Protein AF-A0A4Q3H5A3-F1 (afdb_monomer_lite)

Radius of gyration: 23.63 Å; chains: 1; bounding box: 50×43×55 Å

Foldseek 3Di:
DPVVVVVVVCVVLPNDDPDPQDPPPDPVSVVVVVSVVVVVQADPVRDGDDPVNQCVDPVSVVVVVVVVVVVLPDQDFDWDQDPVRDTHGDCPDPVVVVRD

pLDDT: mean 74.2, std 16.68, range [43.88, 96.81]

Sequence (100 aa):
MAWEWVGSALTYLGFGSGESGKLSGAPEDEATATAVRYAGSADSAGQTVNQRSSLGLPTAWACVTLKSEVVGSMGMGVHEKANDGGRIDRTDHWLYDLVH

Structure (mmCIF, N/CA/C/O backbone):
data_AF-A0A4Q3H5A3-F1
#
_entry.id   AF-A0A4Q3H5A3-F1
#
loop_
_atom_site.group_PDB
_atom_site.id
_atom_site.type_symbol
_atom_site.label_atom_id
_atom_site.label_alt_id
_atom_site.label_comp_id
_atom_site.label_asym_id
_atom_site.label_entity_id
_atom_site.label_seq_id
_atom_site.pdbx_PDB_ins_code
_atom_site.Cartn_x
_atom_site.Cartn_y
_atom_site.Cartn_z
_atom_site.occupancy
_atom_site.B_iso_or_equiv
_atom_site.auth_seq_id
_atom_site.auth_comp_id
_atom_site.auth_asym_id
_atom_site.auth_atom_id
_atom_site.pdbx_PDB_model_num
ATOM 1 N N . MET A 1 1 ? 32.196 36.357 -32.293 1.00 48.50 1 MET A N 1
ATOM 2 C CA . MET A 1 1 ? 30.886 36.913 -31.885 1.00 48.50 1 MET A CA 1
ATOM 3 C C . MET A 1 1 ? 29.764 35.863 -31.788 1.00 48.50 1 MET A C 1
ATOM 5 O O . MET A 1 1 ? 28.634 36.241 -31.542 1.00 48.50 1 MET A O 1
ATOM 9 N N . ALA A 1 2 ? 30.042 34.555 -31.940 1.00 50.34 2 ALA A N 1
ATOM 10 C CA . ALA A 1 2 ? 29.027 33.490 -31.826 1.00 50.34 2 ALA A CA 1
ATOM 11 C C . ALA A 1 2 ? 29.030 32.757 -30.464 1.00 50.34 2 ALA A C 1
ATOM 13 O O . ALA A 1 2 ? 28.132 31.972 -30.186 1.00 50.34 2 ALA A O 1
ATOM 14 N N . TRP A 1 3 ? 30.040 32.990 -29.615 1.00 47.53 3 TRP A N 1
ATOM 15 C CA . TRP A 1 3 ? 30.215 32.264 -28.345 1.00 47.53 3 TRP A CA 1
ATOM 16 C C . TRP A 1 3 ? 29.394 32.833 -27.181 1.00 47.53 3 TRP A C 1
ATOM 18 O O . TRP A 1 3 ? 29.043 32.089 -26.270 1.00 47.53 3 TRP A O 1
ATOM 28 N N . GLU A 1 4 ? 29.010 34.110 -27.236 1.00 51.69 4 GLU A N 1
ATOM 29 C CA . GLU A 1 4 ? 28.177 34.738 -26.196 1.00 51.69 4 GLU A CA 1
ATOM 30 C C . GLU A 1 4 ? 26.729 34.219 -26.223 1.00 51.69 4 GLU A C 1
ATOM 32 O O . GLU A 1 4 ? 26.114 34.027 -25.176 1.00 51.69 4 GLU A O 1
ATOM 37 N N . TRP A 1 5 ? 26.202 33.901 -27.411 1.00 52.12 5 TRP A N 1
ATOM 38 C CA . TRP A 1 5 ? 24.845 33.364 -27.567 1.00 52.12 5 TRP A CA 1
ATOM 39 C C . TRP A 1 5 ? 24.706 31.923 -27.068 1.00 52.12 5 TRP A C 1
ATOM 41 O O . TRP A 1 5 ? 23.692 31.579 -26.466 1.00 52.12 5 TRP A O 1
ATOM 51 N N . VAL A 1 6 ? 25.734 31.091 -27.260 1.00 57.88 6 VAL A N 1
ATOM 52 C CA . VAL A 1 6 ? 25.742 29.707 -26.758 1.00 57.88 6 VAL A CA 1
ATOM 53 C C . VAL A 1 6 ? 25.818 29.686 -25.227 1.00 57.88 6 VAL A C 1
ATOM 55 O O . VAL A 1 6 ? 25.075 28.940 -24.594 1.00 57.88 6 VAL A O 1
ATOM 58 N N . GLY A 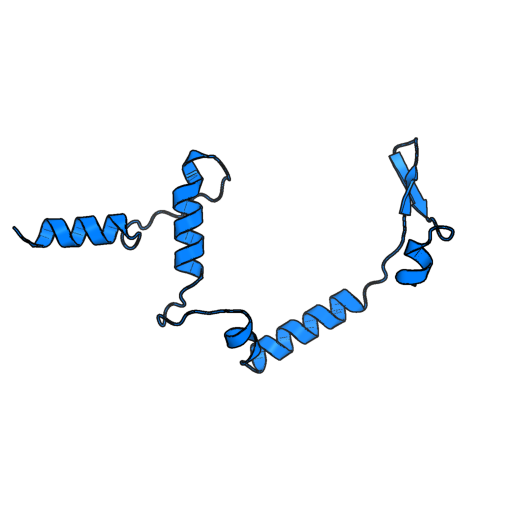1 7 ? 26.637 30.554 -24.618 1.00 49.88 7 GLY A N 1
ATOM 59 C CA . GLY A 1 7 ? 26.728 30.682 -23.156 1.00 49.88 7 GLY A CA 1
ATOM 60 C C . GLY A 1 7 ? 25.448 31.218 -22.500 1.00 49.88 7 GLY A C 1
ATOM 61 O O . GLY A 1 7 ? 25.045 30.739 -21.438 1.00 49.88 7 GLY A O 1
ATOM 62 N N . SER A 1 8 ? 24.760 32.155 -23.162 1.00 53.62 8 SER A N 1
ATOM 63 C CA . SER A 1 8 ? 23.482 32.706 -22.688 1.00 53.62 8 SER A CA 1
ATOM 64 C C . SER A 1 8 ? 22.336 31.689 -22.799 1.00 53.62 8 SER A C 1
ATOM 66 O O . SER A 1 8 ? 21.546 31.537 -21.869 1.00 53.62 8 SER A O 1
ATOM 68 N N . ALA A 1 9 ? 22.297 30.899 -23.879 1.00 51.03 9 ALA A N 1
ATOM 69 C CA . ALA A 1 9 ? 21.307 29.835 -24.056 1.00 51.03 9 ALA A CA 1
ATOM 70 C C . ALA A 1 9 ? 21.494 28.669 -23.067 1.00 51.03 9 ALA A C 1
ATOM 72 O O . ALA A 1 9 ? 20.513 28.144 -22.549 1.00 51.03 9 ALA A O 1
ATOM 73 N N . LEU A 1 10 ? 22.738 28.291 -22.754 1.00 54.59 10 LEU A N 1
ATOM 74 C CA . LEU A 1 10 ? 23.045 27.273 -21.737 1.00 54.59 10 LEU A CA 1
ATOM 75 C C . LEU A 1 10 ? 22.664 27.724 -20.319 1.00 54.59 10 LEU A C 1
ATOM 77 O O . LEU A 1 10 ? 22.180 26.917 -19.527 1.00 54.59 10 LEU A O 1
ATOM 81 N N . THR A 1 11 ? 22.826 29.014 -20.013 1.00 54.19 11 THR A N 1
ATOM 82 C CA . THR A 1 11 ? 22.388 29.598 -18.734 1.00 54.19 11 THR A CA 1
ATOM 83 C C . THR A 1 11 ? 20.860 29.674 -18.651 1.00 54.19 11 THR A C 1
ATOM 85 O O . THR A 1 11 ? 20.285 29.323 -17.626 1.00 54.19 11 THR A O 1
ATOM 88 N N . TYR A 1 12 ? 20.190 30.048 -19.747 1.00 48.06 12 TYR A N 1
ATOM 89 C CA . TYR A 1 12 ? 18.725 30.092 -19.837 1.00 48.06 12 TYR A CA 1
ATOM 90 C C . TYR A 1 12 ? 18.076 28.697 -19.772 1.00 48.06 12 TYR A C 1
ATOM 92 O O . TYR A 1 12 ? 16.983 28.546 -19.238 1.00 48.06 12 TYR A O 1
ATOM 100 N N . LEU A 1 13 ? 18.771 27.663 -20.260 1.00 52.53 13 LEU A N 1
ATOM 101 C CA . LEU A 1 13 ? 18.366 26.256 -20.162 1.00 52.53 13 LEU A CA 1
ATOM 102 C C . LEU A 1 13 ? 18.817 25.572 -18.856 1.00 52.53 13 LEU A C 1
ATOM 104 O O . LEU A 1 13 ? 18.701 24.355 -18.734 1.00 52.53 13 LEU A O 1
ATOM 108 N N . GLY A 1 14 ? 19.304 26.334 -17.868 1.00 50.03 14 GLY A N 1
ATOM 109 C CA . GLY A 1 14 ? 19.524 25.843 -16.503 1.00 50.03 14 GLY A CA 1
ATOM 110 C C . GLY A 1 14 ? 20.775 24.984 -16.291 1.00 50.03 14 GLY A C 1
ATOM 111 O O . GLY A 1 14 ? 20.895 24.342 -15.254 1.00 50.03 14 GLY A O 1
ATOM 112 N N . PHE A 1 15 ? 21.729 24.977 -17.224 1.00 51.78 15 PHE A N 1
ATOM 1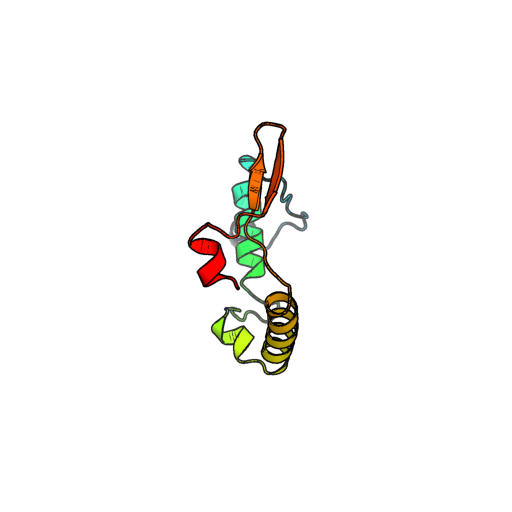13 C CA . PHE A 1 15 ? 22.959 24.173 -17.129 1.00 51.78 15 PHE A CA 1
ATOM 114 C C . PHE A 1 15 ? 24.150 24.915 -16.483 1.00 51.78 15 PHE A C 1
ATOM 116 O O . PHE A 1 15 ? 25.266 24.397 -16.495 1.00 51.78 15 PHE A O 1
ATOM 123 N N . GLY A 1 16 ? 23.949 26.130 -15.949 1.00 44.94 16 GLY A N 1
ATOM 124 C CA . GLY A 1 16 ? 25.046 27.073 -15.676 1.00 44.94 16 GLY A CA 1
ATOM 125 C C . GLY A 1 16 ? 25.162 27.723 -14.290 1.00 44.94 16 GLY A C 1
ATOM 126 O O . GLY A 1 16 ? 26.139 28.438 -14.092 1.00 44.94 16 GLY A O 1
ATOM 127 N N . SER A 1 17 ? 24.265 27.517 -13.319 1.00 43.88 17 SER A N 1
ATOM 128 C CA . SER A 1 17 ? 24.457 28.086 -11.971 1.00 43.88 17 SER A CA 1
ATOM 129 C C . SER A 1 17 ? 24.674 26.988 -10.933 1.00 43.88 17 SER A C 1
ATOM 131 O O . SER A 1 17 ? 23.790 26.194 -10.629 1.00 43.88 17 SER A O 1
ATOM 133 N N . GLY A 1 18 ? 25.881 26.949 -10.361 1.00 47.34 18 GLY A N 1
ATOM 134 C CA . GLY A 1 18 ? 26.236 26.127 -9.198 1.00 47.34 18 GLY A CA 1
ATOM 135 C C . GLY A 1 18 ? 25.583 26.616 -7.901 1.00 47.34 18 GLY A C 1
ATOM 136 O O . GLY A 1 18 ? 26.224 26.624 -6.853 1.00 47.34 18 GLY A O 1
ATOM 137 N N . GLU A 1 19 ? 24.336 27.072 -7.972 1.00 54.44 19 GLU A N 1
ATOM 138 C CA . GLU A 1 19 ? 23.590 27.605 -6.845 1.00 54.44 19 GLU A CA 1
ATOM 139 C C . GLU A 1 19 ? 22.626 26.527 -6.348 1.00 54.44 19 GLU A C 1
ATOM 141 O O . GLU A 1 19 ? 21.755 26.055 -7.078 1.00 54.44 19 GLU A O 1
ATOM 146 N N . SER A 1 20 ? 22.814 26.091 -5.101 1.00 54.62 20 SER A N 1
ATOM 147 C CA . SER A 1 20 ? 21.910 25.174 -4.405 1.00 54.62 20 SER A CA 1
ATOM 148 C C . SER A 1 20 ? 20.506 25.783 -4.383 1.00 54.62 20 SER A C 1
ATOM 150 O O . SER A 1 20 ? 20.229 26.684 -3.590 1.00 54.62 20 SER A O 1
ATOM 152 N N . GLY A 1 21 ? 19.644 25.320 -5.291 1.00 56.22 21 GLY A N 1
ATOM 153 C CA . GLY A 1 21 ? 18.303 25.854 -5.484 1.00 56.22 21 GLY A CA 1
ATOM 154 C C . GLY A 1 21 ? 17.509 25.821 -4.185 1.00 56.22 21 GLY A C 1
ATOM 155 O O . GLY A 1 21 ? 17.289 24.754 -3.607 1.00 56.22 21 GLY A O 1
ATOM 156 N N . LYS A 1 22 ? 17.104 26.995 -3.697 1.00 57.47 22 LYS A N 1
ATOM 157 C CA . LYS A 1 22 ? 16.293 27.098 -2.487 1.00 57.47 22 LYS A CA 1
ATOM 158 C C . LYS A 1 22 ? 14.916 26.506 -2.765 1.00 57.47 22 LYS A C 1
ATOM 160 O O . LYS A 1 22 ? 14.183 26.960 -3.631 1.00 57.47 22 LYS A O 1
ATOM 165 N N . LEU A 1 23 ? 14.572 25.468 -2.008 1.00 58.47 23 LEU A N 1
ATOM 166 C CA . LEU A 1 23 ? 13.264 24.806 -2.038 1.00 58.47 23 LEU A CA 1
ATOM 167 C C . LEU A 1 23 ? 12.322 25.424 -0.993 1.00 58.47 23 LEU A C 1
ATOM 169 O O . LEU A 1 23 ? 11.557 24.714 -0.346 1.00 58.47 23 LEU A O 1
ATOM 173 N N . SER A 1 24 ? 12.416 26.741 -0.777 1.00 61.62 24 SER A N 1
ATOM 174 C CA . SER A 1 24 ? 11.718 27.415 0.324 1.00 61.62 24 SER A CA 1
ATOM 175 C C . SER A 1 24 ? 10.216 27.582 0.077 1.00 61.62 24 SER A C 1
ATOM 177 O O . SER A 1 24 ? 9.491 27.939 1.002 1.00 61.62 24 SER A O 1
ATOM 179 N N . GLY A 1 25 ? 9.741 27.330 -1.148 1.00 59.31 25 GLY A N 1
ATOM 180 C CA . GLY A 1 25 ? 8.326 27.450 -1.502 1.00 59.31 25 GLY A CA 1
ATOM 181 C C . GLY A 1 25 ? 7.822 28.894 -1.572 1.00 59.31 25 GLY A C 1
ATOM 182 O O . GLY A 1 25 ? 6.612 29.106 -1.566 1.00 59.31 25 GLY A O 1
ATOM 183 N N . ALA A 1 26 ? 8.726 29.875 -1.621 1.00 74.50 26 ALA A N 1
ATOM 184 C CA . ALA A 1 26 ? 8.374 31.254 -1.924 1.00 74.50 26 ALA A CA 1
ATOM 185 C C . ALA A 1 26 ? 8.029 31.381 -3.426 1.00 74.50 26 ALA A C 1
ATOM 187 O O . ALA A 1 26 ? 8.601 30.645 -4.236 1.00 74.50 26 ALA A O 1
ATOM 188 N N . PRO A 1 27 ? 7.090 32.260 -3.822 1.00 66.50 27 PRO A N 1
ATOM 189 C CA . PRO A 1 27 ? 6.624 32.363 -5.211 1.00 66.50 27 PRO A CA 1
ATOM 190 C C . PRO A 1 27 ? 7.742 32.728 -6.206 1.00 66.50 27 PRO A C 1
ATOM 192 O O . PRO A 1 27 ? 7.680 32.370 -7.379 1.00 66.50 27 PRO A O 1
ATOM 195 N N . GLU A 1 28 ? 8.800 33.395 -5.751 1.00 68.75 28 GLU A N 1
ATOM 196 C CA . GLU A 1 28 ? 9.999 33.697 -6.535 1.00 68.75 28 GLU A CA 1
ATOM 197 C C . GLU A 1 28 ? 10.901 32.475 -6.809 1.00 68.75 28 GLU A C 1
ATOM 199 O O . GLU A 1 28 ? 11.686 32.493 -7.757 1.00 68.75 28 GLU A O 1
ATOM 204 N N . ASP A 1 29 ? 10.758 31.392 -6.036 1.00 62.47 29 ASP A N 1
ATOM 205 C CA . ASP A 1 29 ? 11.568 30.170 -6.146 1.00 62.47 29 ASP A CA 1
ATOM 206 C C . ASP A 1 29 ? 10.944 29.119 -7.091 1.00 62.47 29 ASP A C 1
ATOM 208 O O . ASP A 1 29 ? 11.524 28.051 -7.315 1.00 62.47 29 ASP A O 1
ATOM 212 N N . GLU A 1 30 ? 9.772 29.390 -7.680 1.00 62.25 30 GLU A N 1
ATOM 213 C CA . GLU A 1 30 ? 9.045 28.433 -8.531 1.00 62.25 30 GLU A CA 1
ATOM 214 C C . GLU A 1 30 ? 9.834 28.023 -9.787 1.00 62.25 30 GLU A C 1
ATOM 216 O O . GLU A 1 30 ? 9.820 26.852 -10.188 1.00 62.25 30 GLU A O 1
ATOM 221 N N . ALA A 1 31 ? 10.573 28.961 -10.389 1.00 64.06 31 ALA A N 1
ATOM 222 C CA . ALA A 1 31 ? 11.411 28.698 -11.560 1.00 64.06 31 ALA A CA 1
ATOM 223 C C . ALA A 1 31 ? 12.581 27.760 -11.218 1.00 64.06 31 ALA A C 1
ATOM 225 O O . ALA A 1 31 ? 12.854 26.800 -11.943 1.00 64.06 31 ALA A O 1
ATOM 226 N N . THR A 1 32 ? 13.215 27.979 -10.066 1.00 62.19 32 THR A N 1
ATOM 227 C CA . THR A 1 32 ? 14.315 27.151 -9.557 1.00 62.19 32 THR A CA 1
ATOM 228 C C . THR A 1 32 ? 13.816 25.768 -9.136 1.00 62.19 32 THR A C 1
ATOM 230 O O . THR A 1 32 ? 14.446 24.760 -9.451 1.00 62.19 32 THR A O 1
ATOM 233 N N . ALA A 1 33 ? 12.639 25.677 -8.511 1.00 62.56 33 ALA A N 1
ATOM 234 C CA . ALA A 1 33 ? 12.000 24.404 -8.179 1.00 62.56 33 ALA A CA 1
ATOM 235 C C . ALA A 1 33 ? 11.647 23.587 -9.435 1.00 62.56 33 ALA A C 1
ATOM 237 O O . ALA A 1 33 ? 11.822 22.366 -9.458 1.00 62.56 33 ALA A O 1
ATOM 238 N N . THR A 1 34 ? 11.188 24.252 -10.497 1.00 62.66 34 THR A N 1
ATOM 239 C CA . THR A 1 34 ? 10.887 23.614 -11.787 1.00 62.66 34 THR A CA 1
ATOM 240 C C . THR A 1 34 ? 12.161 23.119 -12.472 1.00 62.66 34 THR A C 1
ATOM 242 O O . THR A 1 34 ? 12.194 21.986 -12.952 1.00 62.66 34 THR A O 1
ATOM 245 N N . ALA A 1 35 ? 13.237 23.910 -12.439 1.00 61.72 35 ALA A N 1
ATOM 246 C CA . ALA A 1 35 ? 14.542 23.519 -12.964 1.00 61.72 35 ALA A CA 1
ATOM 247 C C . ALA A 1 35 ? 15.141 22.319 -12.209 1.00 61.72 35 ALA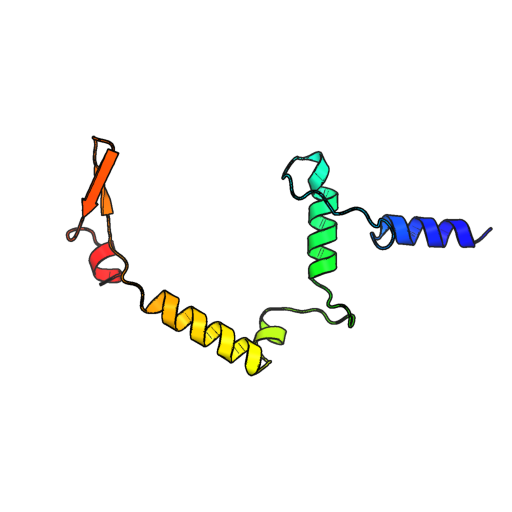 A C 1
ATOM 249 O O . ALA A 1 35 ? 15.608 21.379 -12.842 1.00 61.72 35 ALA A O 1
ATOM 250 N N . VAL A 1 36 ? 15.050 22.282 -10.874 1.00 64.62 36 VAL A N 1
ATOM 251 C CA . VAL A 1 36 ? 15.505 21.138 -10.059 1.00 64.62 36 VAL A CA 1
ATOM 252 C C . VAL A 1 36 ? 14.674 19.883 -10.339 1.00 64.62 36 VAL A C 1
ATOM 254 O O . VAL A 1 36 ? 15.225 18.789 -10.437 1.00 64.62 36 VAL A O 1
ATOM 257 N N . ARG A 1 37 ? 13.354 20.012 -10.524 1.00 63.78 37 ARG A N 1
ATOM 258 C CA . ARG A 1 37 ? 12.493 18.881 -10.914 1.00 63.78 37 ARG A CA 1
ATOM 259 C C . ARG A 1 37 ? 12.832 18.347 -12.303 1.00 63.78 37 ARG A C 1
ATOM 261 O O . ARG A 1 37 ? 12.848 17.135 -12.492 1.00 63.78 37 ARG A O 1
ATOM 268 N N . TYR A 1 38 ? 13.112 19.231 -13.258 1.00 61.44 38 TYR A N 1
ATOM 269 C CA . TYR A 1 38 ? 13.501 18.843 -14.611 1.00 61.44 38 TYR A CA 1
ATOM 270 C C . TYR A 1 38 ? 14.898 18.208 -14.636 1.00 61.44 38 TYR A C 1
ATOM 272 O O . TYR A 1 38 ? 15.073 17.137 -15.213 1.00 61.44 38 TYR A O 1
ATOM 280 N N . ALA A 1 39 ? 15.864 18.788 -13.922 1.00 61.41 39 ALA A N 1
ATOM 281 C CA . ALA A 1 39 ? 17.199 18.222 -13.751 1.00 61.41 39 ALA A CA 1
ATOM 282 C C . ALA A 1 39 ? 17.169 16.870 -13.015 1.00 61.41 39 ALA A C 1
ATOM 284 O O . ALA A 1 39 ? 17.913 15.970 -13.374 1.00 61.41 39 ALA A O 1
ATOM 285 N N . GLY A 1 40 ? 16.266 16.683 -12.047 1.00 59.19 40 GLY A N 1
ATOM 286 C CA . GLY A 1 40 ? 16.057 15.400 -11.367 1.00 59.19 40 GLY A CA 1
ATOM 287 C C . GLY A 1 40 ? 15.306 14.347 -12.194 1.00 59.19 40 GLY A C 1
ATOM 288 O O . GLY A 1 40 ? 15.244 13.191 -11.784 1.00 59.19 40 GLY A O 1
ATOM 289 N N . SER A 1 41 ? 14.727 14.722 -13.341 1.00 57.16 41 SER A N 1
ATOM 290 C CA . SER A 1 41 ? 14.039 13.795 -14.257 1.00 57.16 41 SER A CA 1
ATOM 291 C C . SER A 1 41 ? 14.976 13.125 -15.273 1.00 57.16 41 SER A C 1
ATOM 293 O O . SER A 1 41 ? 14.617 12.112 -15.882 1.00 57.16 41 SER A O 1
ATOM 295 N N . ALA A 1 42 ? 16.181 13.675 -15.437 1.00 56.84 42 ALA A N 1
ATOM 296 C CA . ALA A 1 42 ? 17.240 13.133 -16.271 1.00 56.84 42 ALA A CA 1
ATOM 297 C C . ALA A 1 42 ? 18.363 12.614 -15.369 1.00 56.84 42 ALA A C 1
ATOM 299 O O . ALA A 1 42 ? 18.900 13.347 -14.544 1.00 56.84 42 ALA A O 1
ATOM 300 N N . ASP A 1 43 ? 18.718 11.340 -15.517 1.00 62.31 43 ASP A N 1
ATOM 301 C CA . ASP A 1 43 ? 19.860 10.786 -14.790 1.00 62.31 43 ASP A CA 1
ATOM 302 C C . ASP A 1 43 ? 21.178 11.373 -15.332 1.00 62.31 43 ASP A C 1
ATOM 304 O O . ASP A 1 43 ? 21.230 11.866 -16.462 1.00 62.31 43 ASP A O 1
ATOM 308 N N . SER A 1 44 ? 22.277 11.255 -14.582 1.00 60.38 44 SER A N 1
ATOM 309 C CA . SER A 1 44 ? 23.613 11.715 -15.017 1.00 60.38 44 SER A CA 1
ATOM 310 C C . SER A 1 44 ? 24.065 11.068 -16.340 1.00 60.38 44 SER A C 1
ATOM 312 O O . SER A 1 44 ? 24.936 11.592 -17.029 1.00 60.38 44 SER A O 1
ATOM 314 N N . ALA A 1 45 ? 23.442 9.947 -16.722 1.00 65.88 45 ALA A N 1
ATOM 315 C CA . ALA A 1 45 ? 23.627 9.241 -17.991 1.00 65.88 45 ALA A CA 1
ATOM 316 C C . ALA A 1 45 ? 22.690 9.707 -19.136 1.00 65.88 45 ALA A C 1
ATOM 318 O O . ALA A 1 45 ? 22.645 9.072 -20.192 1.00 65.88 45 ALA A O 1
ATOM 319 N N . GLY A 1 46 ? 21.907 10.774 -18.943 1.00 70.00 46 GLY A N 1
ATOM 320 C CA . GLY A 1 46 ? 20.990 11.329 -19.948 1.00 70.00 46 GLY A CA 1
ATOM 321 C C . GLY A 1 46 ? 19.756 10.468 -20.237 1.00 70.00 46 GLY A C 1
ATOM 322 O O . GLY A 1 46 ? 19.091 10.669 -21.250 1.00 70.00 46 GLY A O 1
ATOM 323 N N . GLN A 1 47 ? 19.456 9.490 -19.379 1.00 72.88 47 GLN A N 1
ATOM 324 C CA . GLN A 1 47 ? 18.277 8.637 -19.516 1.00 72.88 47 GLN A CA 1
ATOM 325 C C . GLN A 1 47 ? 17.092 9.227 -18.753 1.00 72.88 47 GLN A C 1
ATOM 327 O O . GLN A 1 47 ? 17.225 9.647 -17.603 1.00 72.88 47 GLN A O 1
ATOM 332 N N . THR A 1 48 ? 15.918 9.228 -19.388 1.00 73.44 48 THR A N 1
ATOM 333 C CA . THR A 1 48 ? 14.666 9.614 -18.732 1.00 73.44 48 THR A CA 1
ATOM 334 C C . THR A 1 48 ? 14.213 8.494 -17.800 1.00 73.44 48 THR A C 1
ATOM 336 O O . THR A 1 48 ? 13.783 7.422 -18.241 1.00 73.44 48 THR A O 1
ATOM 339 N N . VAL A 1 49 ? 14.288 8.748 -16.495 1.00 75.00 49 VAL A N 1
ATOM 340 C CA . VAL A 1 49 ? 13.830 7.813 -15.464 1.00 75.00 49 VAL A CA 1
ATOM 341 C C . VAL A 1 49 ? 12.348 8.056 -15.177 1.00 75.00 49 VAL A C 1
ATOM 343 O O . VAL A 1 49 ? 11.921 9.158 -14.852 1.00 75.00 49 VAL A O 1
ATOM 346 N N . ASN A 1 50 ? 11.527 7.022 -15.343 1.00 84.06 50 ASN A N 1
ATOM 347 C CA . ASN A 1 50 ? 10.089 7.055 -15.084 1.00 84.06 50 ASN A CA 1
ATOM 348 C C . ASN A 1 50 ? 9.683 5.805 -14.290 1.00 84.06 50 ASN A C 1
ATOM 350 O O . ASN A 1 50 ? 10.491 4.891 -14.128 1.00 84.06 50 ASN A O 1
ATOM 354 N N . GLN A 1 51 ? 8.441 5.737 -13.790 1.00 86.69 51 GLN A N 1
ATOM 355 C CA . GLN A 1 51 ? 8.029 4.604 -12.944 1.00 86.69 51 GLN A CA 1
ATOM 356 C C . GLN A 1 51 ? 8.167 3.255 -13.664 1.00 86.69 51 GLN A C 1
ATOM 358 O O . GLN A 1 51 ? 8.465 2.242 -13.040 1.00 86.69 51 GLN A O 1
ATOM 363 N N . ARG A 1 52 ? 7.968 3.233 -14.987 1.00 84.12 52 ARG A N 1
ATOM 364 C CA . ARG A 1 52 ? 8.065 2.012 -15.789 1.00 84.12 52 ARG A CA 1
ATOM 365 C C . ARG A 1 52 ? 9.516 1.578 -15.997 1.00 84.12 52 ARG A C 1
ATOM 367 O O . ARG A 1 52 ? 9.787 0.383 -15.934 1.00 84.12 52 ARG A O 1
ATOM 374 N N . SER A 1 53 ? 10.437 2.514 -16.236 1.00 86.06 53 SER A N 1
ATOM 375 C CA . SER A 1 53 ? 11.860 2.197 -16.404 1.00 86.06 53 SER A CA 1
ATOM 376 C C . SER A 1 53 ? 12.539 1.846 -15.079 1.00 86.06 53 SER A C 1
ATOM 378 O O . SER A 1 53 ? 13.378 0.950 -15.062 1.00 86.06 53 SER A O 1
ATOM 380 N N . SER A 1 54 ? 12.129 2.453 -13.961 1.00 85.25 54 SER A N 1
ATOM 381 C CA . SER A 1 54 ? 12.658 2.114 -12.635 1.00 85.25 54 SER A CA 1
ATOM 382 C C . SER A 1 54 ? 12.157 0.761 -12.124 1.00 85.25 54 SER A C 1
ATOM 384 O O . SER A 1 54 ? 12.961 -0.035 -11.648 1.00 85.25 54 SER A O 1
ATOM 386 N N . LEU A 1 55 ? 10.865 0.443 -12.278 1.00 88.44 55 LEU A N 1
ATOM 387 C CA . LEU A 1 55 ? 10.313 -0.860 -11.873 1.00 88.44 55 LEU A CA 1
ATOM 388 C C . LEU A 1 55 ? 10.780 -2.026 -12.757 1.00 88.44 55 LEU A C 1
ATOM 390 O O . LEU A 1 55 ? 10.638 -3.179 -12.359 1.00 88.44 55 LEU A O 1
ATOM 394 N N . GLY A 1 56 ? 11.354 -1.747 -13.930 1.00 88.12 56 GLY A N 1
ATOM 395 C CA . GLY A 1 56 ? 12.007 -2.763 -14.759 1.00 88.12 56 GLY A CA 1
ATOM 396 C C . GLY A 1 56 ? 13.324 -3.287 -14.172 1.00 88.12 56 GLY A C 1
ATOM 397 O O . GLY A 1 56 ? 13.788 -4.350 -14.579 1.00 88.12 56 GLY A O 1
ATOM 398 N N . LEU A 1 57 ? 13.930 -2.571 -13.216 1.00 92.56 57 LEU A N 1
ATOM 399 C CA . LEU A 1 57 ? 15.161 -2.995 -12.552 1.00 92.56 57 LEU A CA 1
ATOM 400 C C . LEU A 1 57 ? 14.834 -3.932 -11.376 1.00 92.56 57 LEU A C 1
ATOM 402 O O . LEU A 1 57 ? 14.092 -3.536 -10.471 1.00 92.56 57 LEU A O 1
ATOM 406 N N . PRO A 1 58 ? 15.428 -5.140 -11.310 1.00 92.94 58 PRO A N 1
ATOM 407 C CA . PRO A 1 58 ? 15.076 -6.129 -10.287 1.00 92.94 58 PRO A CA 1
A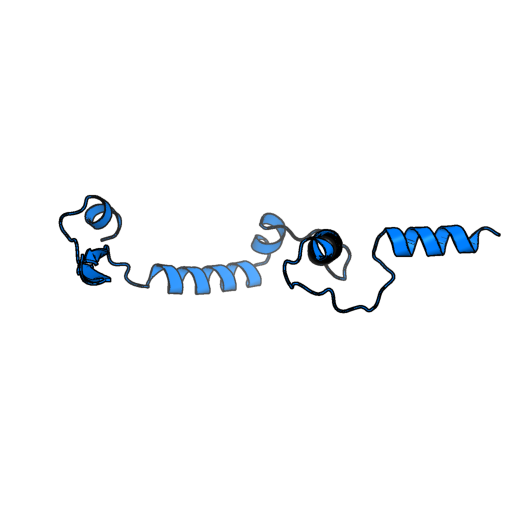TOM 408 C C . PRO A 1 58 ? 15.395 -5.649 -8.865 1.00 92.94 58 PRO A C 1
ATOM 410 O O . PRO A 1 58 ? 14.659 -5.939 -7.926 1.00 92.94 58 PRO A O 1
ATOM 413 N N . THR A 1 59 ? 16.464 -4.868 -8.701 1.00 94.25 59 THR A N 1
ATOM 414 C CA . THR A 1 59 ? 16.868 -4.304 -7.408 1.00 94.25 59 THR A CA 1
ATOM 415 C C . THR A 1 59 ? 15.899 -3.230 -6.921 1.00 94.25 59 THR A C 1
ATOM 417 O O . THR A 1 59 ? 15.507 -3.236 -5.756 1.00 94.25 59 THR A O 1
ATOM 420 N N . ALA A 1 60 ? 15.465 -2.331 -7.806 1.00 93.50 60 ALA A N 1
ATOM 421 C CA . ALA A 1 60 ? 14.490 -1.300 -7.468 1.00 93.50 60 ALA A CA 1
ATOM 422 C C . ALA A 1 60 ? 13.129 -1.920 -7.122 1.00 93.50 60 ALA A C 1
ATOM 424 O O . ALA A 1 60 ? 12.525 -1.542 -6.118 1.00 93.50 60 ALA A O 1
ATOM 425 N N . TRP A 1 61 ? 12.682 -2.913 -7.896 1.00 95.44 61 TRP A N 1
ATOM 426 C CA . TRP A 1 61 ? 11.449 -3.645 -7.616 1.00 95.44 61 TRP A CA 1
ATOM 427 C C . TRP A 1 61 ? 11.492 -4.358 -6.256 1.00 95.44 61 TRP A C 1
ATOM 429 O O . TRP A 1 61 ? 10.542 -4.245 -5.479 1.00 95.44 61 TRP A O 1
ATOM 439 N N . ALA A 1 62 ? 12.609 -5.014 -5.921 1.00 96.31 62 ALA A N 1
ATOM 440 C CA . ALA A 1 62 ? 12.787 -5.659 -4.620 1.00 96.31 62 ALA A CA 1
ATOM 441 C C . ALA A 1 62 ? 12.712 -4.649 -3.461 1.00 96.31 62 ALA A C 1
ATOM 443 O O . ALA A 1 62 ? 11.977 -4.866 -2.501 1.00 96.31 62 ALA A O 1
ATOM 444 N N . CYS A 1 63 ? 13.405 -3.510 -3.561 1.00 95.44 63 CYS A N 1
ATOM 445 C CA . CYS A 1 63 ? 13.367 -2.469 -2.530 1.00 95.44 63 CYS A CA 1
ATOM 446 C C . CYS A 1 63 ? 11.969 -1.862 -2.345 1.00 95.44 63 CYS A C 1
ATOM 448 O O . CYS A 1 63 ? 11.5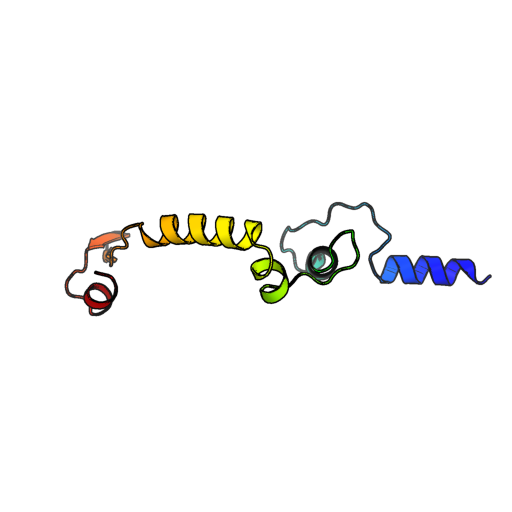54 -1.600 -1.216 1.00 95.44 63 CYS A O 1
ATOM 450 N N . VAL A 1 64 ? 11.243 -1.620 -3.440 1.00 95.69 64 VAL A N 1
ATOM 451 C CA . VAL A 1 64 ? 9.866 -1.113 -3.376 1.00 95.69 64 VAL A CA 1
ATOM 452 C C . VAL A 1 64 ? 8.960 -2.143 -2.712 1.00 95.69 64 VAL A C 1
ATOM 454 O O . VAL A 1 64 ? 8.240 -1.784 -1.787 1.00 95.69 64 VAL A O 1
ATOM 457 N N . THR A 1 65 ? 9.056 -3.411 -3.112 1.00 96.00 65 THR A N 1
ATOM 458 C CA . THR A 1 65 ? 8.261 -4.504 -2.534 1.00 96.00 65 THR A CA 1
ATOM 459 C C . THR A 1 65 ? 8.508 -4.635 -1.033 1.00 96.00 65 THR A C 1
ATOM 461 O O . THR A 1 65 ? 7.555 -4.570 -0.264 1.00 96.00 65 THR A O 1
ATOM 464 N N . LEU A 1 66 ? 9.774 -4.677 -0.598 1.00 96.81 66 LEU A N 1
ATOM 465 C CA . LEU A 1 66 ? 10.134 -4.741 0.824 1.00 96.81 66 LEU A CA 1
ATOM 466 C C . LEU A 1 66 ? 9.530 -3.585 1.632 1.00 96.81 66 LEU A C 1
ATOM 468 O O . LEU A 1 66 ? 8.999 -3.786 2.720 1.00 96.81 66 LEU A O 1
ATOM 472 N N . LYS A 1 67 ? 9.581 -2.357 1.109 1.00 95.75 67 LYS A N 1
ATOM 473 C CA . LYS A 1 67 ? 8.982 -1.198 1.788 1.00 95.75 67 LYS A CA 1
ATOM 474 C C . LYS A 1 67 ? 7.457 -1.266 1.806 1.00 95.75 67 LYS A C 1
ATOM 476 O O . LYS A 1 67 ? 6.848 -0.919 2.814 1.00 95.75 67 LYS A O 1
ATOM 481 N N . SER A 1 68 ? 6.847 -1.674 0.698 1.00 96.38 68 SER A N 1
ATOM 482 C CA . SER A 1 68 ? 5.397 -1.782 0.563 1.00 96.38 68 SER A CA 1
ATOM 483 C C . SER A 1 68 ? 4.815 -2.856 1.475 1.00 96.38 68 SER A C 1
ATOM 485 O O . SER A 1 68 ? 3.770 -2.618 2.069 1.00 96.38 68 SER A O 1
ATOM 487 N N . GLU A 1 69 ? 5.498 -3.987 1.651 1.00 96.81 69 GLU A N 1
ATOM 488 C CA . GLU A 1 69 ? 5.103 -5.030 2.603 1.00 96.81 69 GLU A CA 1
ATOM 489 C C . GLU A 1 69 ? 5.115 -4.510 4.042 1.00 96.81 69 GLU A C 1
ATOM 491 O O . GLU A 1 69 ? 4.143 -4.698 4.772 1.00 96.81 69 GLU A O 1
ATOM 496 N N . VAL A 1 70 ? 6.169 -3.785 4.435 1.00 96.69 70 VAL A N 1
ATOM 497 C CA . VAL A 1 70 ? 6.251 -3.181 5.774 1.00 96.69 70 VAL A CA 1
ATOM 498 C C . VAL A 1 70 ? 5.096 -2.208 6.000 1.00 96.69 70 VAL A C 1
ATOM 500 O O . VAL A 1 70 ? 4.396 -2.323 7.002 1.00 96.69 70 VAL A O 1
ATOM 503 N N . VAL A 1 71 ? 4.853 -1.288 5.063 1.00 94.56 71 VAL A N 1
ATOM 504 C CA . VAL A 1 71 ? 3.751 -0.318 5.171 1.00 94.56 71 VAL A CA 1
ATOM 505 C C . VAL A 1 71 ? 2.386 -1.012 5.180 1.00 94.56 71 VAL A C 1
ATOM 507 O O . VAL A 1 71 ? 1.529 -0.635 5.969 1.00 94.56 71 VAL A O 1
ATOM 510 N N . GLY A 1 72 ? 2.186 -2.041 4.353 1.00 91.62 72 GLY A N 1
ATOM 511 C CA . GLY A 1 72 ? 0.929 -2.792 4.296 1.00 91.62 72 GLY A CA 1
ATOM 512 C C . GLY A 1 72 ? 0.666 -3.646 5.537 1.00 91.62 72 GLY A C 1
ATOM 513 O O . GLY A 1 72 ? -0.485 -3.911 5.860 1.00 91.62 72 GLY A O 1
ATOM 514 N N . SER A 1 73 ? 1.716 -4.053 6.255 1.00 92.56 73 SER A N 1
ATOM 515 C CA . SER A 1 73 ? 1.594 -4.799 7.514 1.00 92.56 73 SER A CA 1
ATOM 516 C C . SER A 1 73 ? 1.260 -3.921 8.726 1.00 92.56 73 SER A C 1
ATOM 518 O O . SER A 1 73 ? 0.933 -4.441 9.793 1.00 92.56 73 SER A O 1
ATOM 520 N N . MET A 1 74 ? 1.357 -2.594 8.594 1.00 91.81 74 MET A N 1
ATOM 521 C CA . MET A 1 74 ? 1.010 -1.684 9.680 1.00 91.81 74 MET A CA 1
ATOM 522 C C . MET A 1 74 ? -0.508 -1.644 9.860 1.00 91.81 74 MET A C 1
ATOM 524 O O . MET A 1 74 ? -1.250 -1.352 8.926 1.00 91.81 74 MET A O 1
ATOM 528 N N . GLY A 1 75 ? -0.967 -1.900 11.085 1.00 85.81 75 GLY A N 1
ATOM 529 C CA . GLY A 1 75 ? -2.382 -1.784 11.421 1.00 85.81 75 GLY A CA 1
ATOM 530 C C . GLY A 1 75 ? -2.876 -0.347 11.253 1.00 85.81 75 GLY A C 1
ATOM 531 O O . GLY A 1 75 ? -2.228 0.602 11.702 1.00 85.81 75 GLY A O 1
ATOM 532 N N . MET A 1 76 ? -4.041 -0.195 10.628 1.00 85.19 76 MET A N 1
ATOM 533 C CA . MET A 1 76 ? -4.724 1.086 10.460 1.00 85.19 76 MET A CA 1
ATOM 534 C C . MET A 1 76 ? -6.034 1.070 11.250 1.00 85.19 76 MET A C 1
ATOM 536 O O . MET A 1 76 ? -6.787 0.104 11.203 1.00 85.19 76 MET A O 1
ATOM 540 N N . GLY A 1 77 ? -6.295 2.142 12.001 1.00 86.44 77 GLY A N 1
ATOM 541 C CA . GLY A 1 77 ? -7.509 2.310 12.801 1.00 86.44 77 GLY A CA 1
ATOM 542 C C . GLY A 1 77 ? -8.371 3.460 12.288 1.00 86.44 77 GLY A C 1
ATOM 543 O O . GLY A 1 77 ? -7.851 4.445 11.756 1.00 86.44 77 GLY A O 1
ATOM 544 N N . VAL A 1 78 ? -9.690 3.346 12.457 1.00 88.88 78 VAL A N 1
ATOM 545 C CA . VAL A 1 78 ? -10.646 4.417 12.142 1.00 88.88 78 VAL A CA 1
ATOM 546 C C . VAL A 1 78 ? -10.969 5.182 13.415 1.00 88.88 78 VAL A C 1
ATOM 548 O O . VAL A 1 78 ? -11.421 4.609 14.407 1.00 88.88 78 VAL A O 1
ATOM 551 N N . HIS A 1 79 ? -10.728 6.491 13.378 1.00 89.69 79 HIS A N 1
ATOM 552 C CA . HIS A 1 79 ? -10.874 7.347 14.543 1.00 89.69 79 HIS A CA 1
ATOM 553 C C . HIS A 1 79 ? -11.612 8.640 14.211 1.00 89.69 79 HIS A C 1
ATOM 555 O O . HIS A 1 79 ? -11.346 9.269 13.186 1.00 89.69 79 HIS A O 1
ATOM 561 N N . GLU A 1 80 ? -12.481 9.070 15.118 1.00 88.06 80 GLU A N 1
ATOM 562 C CA . GLU A 1 80 ? -13.169 10.355 15.067 1.00 88.06 80 GLU A CA 1
ATOM 563 C C . GLU A 1 80 ? -12.521 11.345 16.040 1.00 88.06 80 GLU A C 1
ATOM 565 O O . GLU A 1 80 ? -12.041 10.980 17.120 1.00 88.06 80 GLU A O 1
ATOM 570 N N . LYS A 1 81 ? -12.494 12.621 15.647 1.00 90.00 81 LYS A N 1
ATOM 571 C CA . LYS A 1 81 ? -12.036 13.701 16.516 1.00 90.00 81 LYS A CA 1
ATOM 572 C C . LYS A 1 81 ? -13.121 14.006 17.546 1.00 90.00 81 LYS A C 1
ATOM 574 O O . LYS A 1 81 ? -14.221 14.415 17.191 1.00 90.00 81 LYS A O 1
ATOM 579 N N . ALA A 1 82 ? -12.789 13.847 18.818 1.00 85.31 82 ALA A N 1
ATOM 580 C CA . ALA A 1 82 ? -13.666 14.199 19.918 1.00 85.31 82 ALA A CA 1
ATOM 581 C C . ALA A 1 82 ? -13.805 15.722 20.059 1.00 85.31 82 ALA A C 1
ATOM 583 O O . ALA A 1 82 ? -12.945 16.499 19.632 1.00 85.31 82 ALA A O 1
ATOM 584 N N . ASN A 1 83 ? -14.895 16.155 20.691 1.00 81.25 83 ASN A N 1
ATOM 585 C CA . ASN A 1 83 ? -15.201 17.575 20.884 1.00 81.25 83 ASN A CA 1
ATOM 586 C C . ASN A 1 83 ? -14.198 18.284 21.823 1.00 81.25 83 ASN A C 1
ATOM 588 O O . ASN A 1 83 ? -14.034 19.497 21.765 1.00 81.25 8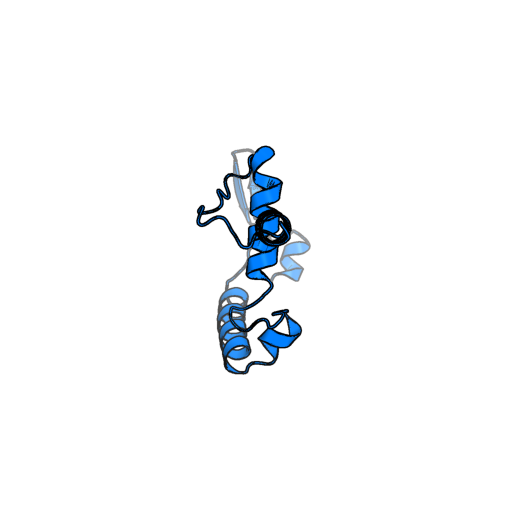3 ASN A O 1
ATOM 592 N N . ASP A 1 84 ? -13.490 17.520 22.655 1.00 82.00 84 ASP A N 1
ATOM 593 C CA . ASP A 1 84 ? -12.380 17.970 23.505 1.00 82.00 84 ASP A CA 1
ATOM 594 C C . ASP A 1 84 ? -11.016 17.973 22.776 1.00 82.00 84 ASP A C 1
ATOM 596 O O . ASP A 1 84 ? -9.991 18.313 23.364 1.00 82.00 84 ASP A O 1
ATOM 600 N N . GLY A 1 85 ? -10.994 17.614 21.487 1.00 82.06 85 GLY A N 1
ATOM 601 C CA . GLY A 1 85 ? -9.782 17.480 20.681 1.00 82.06 85 GLY A CA 1
ATOM 602 C C . GLY A 1 85 ? -9.086 16.122 20.795 1.00 82.06 85 GLY A C 1
ATOM 603 O O . GLY A 1 85 ? -8.078 15.916 20.118 1.00 82.06 85 GLY A O 1
ATOM 604 N N . GLY A 1 86 ? -9.614 15.199 21.602 1.00 84.31 86 GLY A N 1
ATOM 605 C CA . GLY A 1 86 ? -9.147 13.822 21.706 1.00 84.31 86 GLY A CA 1
ATOM 606 C C . GLY A 1 86 ? -9.474 12.970 20.475 1.00 84.31 86 GLY A C 1
ATOM 607 O O . GLY A 1 86 ? -10.065 13.429 19.494 1.00 84.31 86 GLY A O 1
ATOM 608 N N . ARG A 1 87 ? -9.080 11.696 20.524 1.00 87.50 87 ARG A N 1
ATOM 609 C CA . ARG A 1 87 ? -9.299 10.719 19.452 1.00 87.50 87 ARG A CA 1
ATOM 610 C C . ARG A 1 87 ? -10.137 9.559 19.987 1.00 87.50 87 ARG A C 1
ATOM 612 O O . ARG A 1 87 ? -9.747 8.955 20.981 1.00 87.50 87 ARG A O 1
ATOM 619 N N . ILE A 1 88 ? -11.271 9.272 19.348 1.00 88.00 88 ILE A N 1
ATOM 620 C CA . ILE A 1 88 ? -12.189 8.184 19.724 1.00 88.00 88 ILE A CA 1
ATOM 621 C C . ILE A 1 88 ? -12.180 7.132 18.620 1.00 88.00 88 ILE A C 1
ATOM 623 O O . ILE A 1 88 ? -12.356 7.464 17.448 1.00 88.00 88 ILE A O 1
ATOM 627 N N . ASP A 1 89 ? -11.995 5.870 18.989 1.00 85.88 89 ASP A N 1
ATOM 628 C CA . ASP A 1 89 ? -12.090 4.743 18.061 1.00 85.88 89 ASP A CA 1
ATOM 629 C C . ASP A 1 89 ? -13.550 4.565 17.627 1.00 85.88 89 ASP A C 1
ATOM 631 O O . ASP A 1 89 ? -14.441 4.434 18.468 1.00 85.88 89 ASP A O 1
ATOM 635 N N . ARG A 1 90 ? -13.804 4.581 16.313 1.00 83.50 90 ARG A N 1
ATOM 636 C CA . ARG A 1 90 ? -15.143 4.366 15.744 1.00 83.50 90 ARG A CA 1
ATOM 637 C C . ARG A 1 90 ? -15.167 3.077 14.945 1.00 83.50 90 ARG A C 1
ATOM 639 O O . ARG A 1 90 ? -14.849 3.056 13.758 1.00 83.50 90 ARG A O 1
ATOM 646 N N . THR A 1 91 ? -15.546 2.006 15.634 1.00 85.00 91 THR A N 1
ATOM 647 C CA . THR A 1 91 ? -15.766 0.675 15.055 1.00 85.00 91 THR A CA 1
ATOM 648 C C . THR A 1 91 ? -17.127 0.549 14.364 1.00 85.00 91 THR A C 1
ATOM 650 O O . THR A 1 91 ? -17.359 -0.410 13.645 1.00 85.00 91 THR A O 1
ATOM 653 N N . ASP A 1 92 ? -18.025 1.519 14.567 1.00 86.75 92 ASP A N 1
ATOM 654 C CA . ASP A 1 92 ? -19.368 1.610 13.979 1.00 86.75 92 ASP A CA 1
ATOM 655 C C . ASP A 1 92 ? -19.398 2.311 12.609 1.00 86.75 92 ASP A C 1
ATOM 657 O O . ASP A 1 92 ? -20.454 2.429 11.988 1.00 86.75 92 ASP A O 1
ATOM 661 N N . HIS A 1 93 ? -18.262 2.824 12.134 1.00 88.31 93 HIS A N 1
ATOM 662 C CA . HIS A 1 93 ? -18.187 3.561 10.877 1.00 88.31 93 HIS A CA 1
ATOM 663 C C . HIS A 1 93 ? -17.963 2.607 9.695 1.00 88.31 93 HIS A C 1
ATOM 665 O O . HIS A 1 93 ? -17.119 1.724 9.776 1.00 88.31 93 HIS A O 1
ATOM 671 N N . TRP A 1 94 ? -18.617 2.839 8.550 1.00 91.69 94 TRP A N 1
ATOM 672 C CA . TRP A 1 94 ? -18.479 2.005 7.334 1.00 91.69 94 TRP A CA 1
ATOM 673 C C . TRP A 1 94 ? -17.029 1.826 6.854 1.00 91.69 94 TRP A C 1
ATOM 675 O O . TRP A 1 94 ? -16.696 0.853 6.187 1.00 91.69 94 TRP A O 1
ATOM 685 N N . LEU A 1 95 ? -16.160 2.787 7.175 1.00 88.56 95 LEU A N 1
ATOM 686 C CA . LEU A 1 95 ? -14.735 2.723 6.851 1.00 88.56 95 LEU A CA 1
ATOM 687 C C . LEU A 1 95 ? -14.000 1.657 7.677 1.00 88.56 95 LEU A C 1
ATOM 689 O O . LEU A 1 95 ? -12.984 1.145 7.222 1.00 88.56 95 LEU A O 1
ATOM 693 N N . TYR A 1 96 ? -14.490 1.336 8.875 1.00 89.44 96 TYR A N 1
ATOM 694 C CA . TYR A 1 96 ? -13.904 0.309 9.731 1.00 89.44 96 TYR A CA 1
ATOM 695 C C . TYR A 1 96 ? -13.988 -1.062 9.052 1.00 89.44 96 TYR A C 1
ATOM 697 O O . TYR A 1 96 ? -12.966 -1.732 8.948 1.00 89.44 96 TYR A O 1
ATOM 705 N N . ASP A 1 97 ? -15.143 -1.382 8.457 1.00 87.19 97 ASP A N 1
ATOM 706 C CA . ASP A 1 97 ? -15.391 -2.618 7.694 1.00 87.19 97 ASP A CA 1
ATOM 707 C C . ASP A 1 97 ? -14.540 -2.754 6.417 1.00 87.19 97 ASP A C 1
ATOM 709 O O . ASP A 1 97 ? -14.425 -3.842 5.862 1.00 87.19 97 ASP A O 1
ATOM 713 N N . LEU A 1 98 ? -13.982 -1.655 5.897 1.00 86.81 98 LEU A N 1
ATOM 714 C CA . LEU A 1 98 ? -13.104 -1.685 4.718 1.00 86.81 98 LEU A CA 1
ATOM 715 C C . LEU A 1 98 ? -11.624 -1.830 5.074 1.00 86.81 98 LEU A C 1
ATOM 717 O O . LEU A 1 98 ? -10.814 -2.161 4.209 1.00 86.81 98 LEU A O 1
ATOM 721 N N . VAL A 1 99 ? -11.263 -1.479 6.306 1.00 86.88 99 VAL A N 1
ATOM 722 C CA . VAL A 1 99 ? -9.876 -1.369 6.768 1.00 86.88 99 VAL A CA 1
ATOM 723 C C . VAL A 1 99 ? -9.471 -2.559 7.640 1.00 86.88 99 VAL A C 1
ATOM 725 O O . VAL A 1 99 ? -8.287 -2.898 7.658 1.00 86.88 99 VAL A O 1
ATOM 728 N N . HIS A 1 100 ? -10.423 -3.161 8.358 1.00 83.75 100 HIS A N 1
ATOM 729 C CA . HIS A 1 100 ? -10.247 -4.378 9.159 1.00 83.75 100 HIS A CA 1
ATOM 730 C C . HIS A 1 100 ? -10.744 -5.612 8.406 1.00 83.75 100 HIS A C 1
ATOM 732 O O . HIS A 1 100 ? -10.132 -6.685 8.610 1.00 83.75 100 HIS A O 1
#

Secondary structure (DSSP, 8-state):
--HHHHHHHHHHTT-S-------S--GGGHHHHHHHHHHTTB-TTS-B--HHHHHTSHHHHHHHHHHHHHHHHS----EEEPTTS-EEE-TTSTTHHHH-